Protein AF-A0ABD7V2P1-F1 (afdb_monomer)

Solvent-accessible surface area (backbone atoms only — not comparable to full-atom values): 7657 Å² total; per-residue (Å²): 142,84,89,70,67,70,63,59,55,56,55,32,57,78,67,74,44,79,69,96,69,77,81,77,75,74,69,84,51,67,69,63,51,51,42,28,52,50,10,49,50,36,21,49,55,11,50,42,28,71,79,44,41,78,78,48,40,77,73,40,30,81,60,34,74,75,62,32,70,60,50,42,44,52,50,14,52,51,34,27,54,34,9,50,26,28,40,32,84,90,37,23,70,60,17,51,53,49,47,53,53,51,52,52,51,51,50,53,49,37,49,69,65,68,54,79,77,76,81,89,72,80,84,81,79,82,84,82,84,86,129

Sequence (131 aa):
MHIRSRRRVADQIVRGRTPRRPVVIRARSADSASARLVGIGLAGSGLAHFTSPRLFEPITRPVFPRGTRAWVFANGTTETVLGLAIAGRRTRTIGAAGTIAYVAFLAGHALARATPRVPEDSERTNDD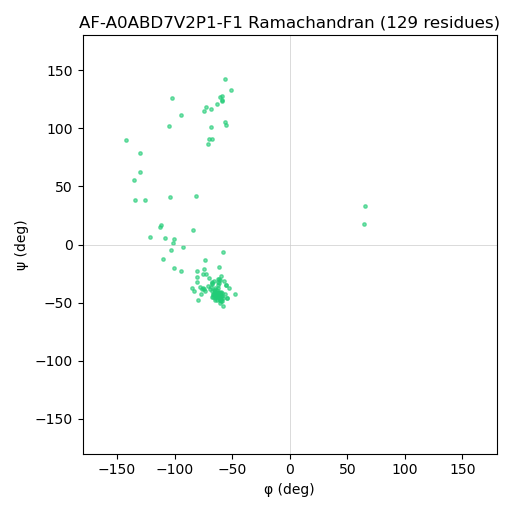TGE

Mean predicted aligned error: 14.21 Å

Structure (mmCIF, N/CA/C/O backbone):
data_AF-A0ABD7V2P1-F1
#
_entry.id   AF-A0ABD7V2P1-F1
#
loop_
_atom_site.group_PDB
_atom_site.id
_atom_site.type_symbol
_atom_site.label_atom_id
_atom_site.label_alt_id
_atom_site.label_comp_id
_atom_site.label_asym_id
_atom_site.label_entity_id
_atom_site.label_seq_id
_atom_site.pdbx_PDB_ins_code
_atom_site.Cartn_x
_atom_site.Cartn_y
_atom_site.Cartn_z
_atom_site.occupancy
_atom_site.B_iso_or_equiv
_atom_site.auth_seq_id
_atom_site.auth_comp_id
_atom_site.auth_asym_id
_atom_site.auth_atom_id
_atom_site.pdbx_PDB_model_num
ATOM 1 N N . MET A 1 1 ? 16.834 -16.948 -48.271 1.00 41.16 1 MET A N 1
ATOM 2 C CA . MET A 1 1 ? 18.304 -17.138 -48.187 1.00 41.16 1 MET A CA 1
ATOM 3 C C . MET A 1 1 ? 18.969 -15.847 -47.680 1.00 41.16 1 MET A C 1
ATOM 5 O O . MET A 1 1 ? 19.240 -14.960 -48.472 1.00 41.16 1 MET A O 1
ATOM 9 N N . HIS A 1 2 ? 19.154 -15.677 -46.359 1.00 53.69 2 HIS A N 1
ATOM 10 C CA . HIS A 1 2 ? 19.543 -14.393 -45.719 1.00 53.69 2 HIS A CA 1
ATOM 11 C C . HIS A 1 2 ? 20.811 -14.503 -44.830 1.00 53.69 2 HIS A C 1
ATOM 13 O O . HIS A 1 2 ? 20.923 -13.891 -43.772 1.00 53.69 2 HIS A O 1
ATOM 19 N N . ILE A 1 3 ? 21.806 -15.287 -45.265 1.00 53.34 3 ILE A N 1
ATOM 20 C CA . ILE A 1 3 ? 23.033 -15.619 -44.502 1.00 53.34 3 ILE A CA 1
ATOM 21 C C . ILE A 1 3 ? 24.249 -14.820 -45.025 1.00 53.34 3 ILE A C 1
ATOM 23 O O . ILE A 1 3 ? 25.342 -15.346 -45.196 1.00 53.34 3 ILE A O 1
ATOM 27 N N . ARG A 1 4 ? 24.078 -13.531 -45.349 1.00 55.53 4 ARG A N 1
ATOM 28 C CA . ARG A 1 4 ? 25.197 -12.656 -45.784 1.00 55.53 4 ARG A CA 1
ATOM 29 C C . ARG A 1 4 ? 25.583 -11.575 -44.768 1.00 55.53 4 ARG A C 1
ATOM 31 O O . ARG A 1 4 ? 26.652 -10.987 -44.885 1.00 55.53 4 ARG A O 1
ATOM 38 N N . SER A 1 5 ? 24.757 -11.342 -43.746 1.00 55.50 5 SER A N 1
ATOM 39 C CA . SER A 1 5 ? 24.962 -10.262 -42.766 1.00 55.50 5 SER A CA 1
ATOM 40 C C . SER A 1 5 ? 26.056 -10.573 -41.728 1.00 55.50 5 SER A C 1
ATOM 42 O O . SER A 1 5 ? 26.867 -9.705 -41.409 1.00 55.50 5 SER A O 1
ATOM 44 N N . ARG A 1 6 ? 26.155 -11.826 -41.258 1.00 55.03 6 ARG A N 1
ATOM 45 C CA . ARG A 1 6 ? 27.046 -12.193 -40.139 1.00 55.03 6 ARG A CA 1
ATOM 46 C C . ARG A 1 6 ? 28.542 -12.073 -40.454 1.00 55.03 6 ARG A C 1
ATOM 48 O O . ARG A 1 6 ? 29.312 -11.692 -39.580 1.00 55.03 6 ARG A O 1
ATOM 55 N N . ARG A 1 7 ? 28.954 -12.335 -41.700 1.00 57.00 7 ARG A N 1
ATOM 56 C CA . ARG A 1 7 ? 30.377 -12.306 -42.090 1.00 57.00 7 ARG A CA 1
ATOM 57 C C . ARG A 1 7 ? 30.984 -10.899 -42.041 1.00 57.00 7 ARG A C 1
ATOM 59 O O . ARG A 1 7 ? 32.139 -10.751 -41.672 1.00 57.00 7 ARG A O 1
ATOM 66 N N . ARG A 1 8 ? 30.197 -9.851 -42.323 1.00 58.00 8 ARG A N 1
ATOM 67 C CA . ARG A 1 8 ? 30.705 -8.465 -42.334 1.00 58.00 8 ARG A CA 1
ATOM 68 C C . ARG A 1 8 ? 31.042 -7.927 -40.943 1.00 58.00 8 ARG A C 1
ATOM 70 O O . ARG A 1 8 ? 31.898 -7.059 -40.841 1.00 58.00 8 ARG A O 1
ATOM 77 N N . VAL A 1 9 ? 30.366 -8.407 -39.898 1.00 58.69 9 VAL A N 1
ATOM 78 C CA . VAL A 1 9 ? 30.587 -7.937 -38.519 1.00 58.69 9 VAL A CA 1
ATOM 79 C C . VAL A 1 9 ? 31.866 -8.545 -37.942 1.00 58.69 9 VAL A C 1
ATOM 81 O O . VAL A 1 9 ? 32.671 -7.824 -37.363 1.00 58.69 9 VAL A O 1
ATOM 84 N N . ALA A 1 10 ? 32.092 -9.842 -38.175 1.00 59.94 10 ALA A N 1
ATOM 85 C CA . ALA A 1 10 ? 33.321 -10.524 -37.769 1.00 59.94 10 ALA A CA 1
ATOM 86 C C . ALA A 1 10 ? 34.562 -9.923 -38.457 1.00 59.94 10 ALA A C 1
ATOM 88 O O . ALA A 1 10 ? 35.539 -9.600 -37.785 1.00 59.94 10 ALA A O 1
ATOM 89 N N . ASP A 1 11 ? 34.477 -9.655 -39.765 1.00 60.19 11 ASP A N 1
ATOM 90 C CA . ASP A 1 11 ? 35.550 -8.999 -40.524 1.00 60.19 11 ASP A CA 1
ATOM 91 C C . ASP A 1 11 ? 35.884 -7.588 -40.013 1.00 60.19 11 ASP A C 1
ATOM 93 O O . ASP A 1 11 ? 37.022 -7.143 -40.136 1.00 60.19 11 ASP A O 1
ATOM 97 N N . GLN A 1 12 ? 34.916 -6.853 -39.454 1.00 58.38 12 GLN A N 1
ATOM 98 C CA . GLN A 1 12 ? 35.153 -5.506 -38.916 1.00 58.38 12 GLN A CA 1
ATOM 99 C C . GLN A 1 12 ? 35.881 -5.536 -37.571 1.00 58.38 12 GLN A C 1
ATOM 101 O O . GLN A 1 12 ? 36.760 -4.704 -37.348 1.00 58.38 12 GLN A O 1
ATOM 106 N N . ILE A 1 13 ? 35.565 -6.520 -36.724 1.00 60.38 13 ILE A N 1
ATOM 107 C CA . ILE A 1 13 ? 36.229 -6.732 -35.432 1.00 60.38 13 ILE A CA 1
ATOM 108 C C . ILE A 1 13 ? 37.685 -7.168 -35.651 1.00 60.38 13 ILE A C 1
ATOM 110 O O . ILE A 1 13 ? 38.586 -6.587 -35.054 1.00 60.38 13 ILE A O 1
ATOM 114 N N . VAL A 1 14 ? 37.931 -8.109 -36.573 1.00 64.69 14 VAL A N 1
ATOM 115 C CA . VAL A 1 14 ? 39.290 -8.560 -36.941 1.00 64.69 14 VAL A CA 1
ATOM 116 C C . VAL A 1 14 ? 40.129 -7.424 -37.542 1.00 64.69 14 VAL A C 1
ATOM 118 O O . VAL A 1 14 ? 41.332 -7.358 -37.320 1.00 64.69 14 VAL A O 1
ATOM 121 N N . ARG A 1 15 ? 39.505 -6.479 -38.259 1.00 71.38 15 ARG A N 1
ATOM 122 C CA . ARG A 1 15 ? 40.176 -5.299 -38.839 1.00 71.38 15 ARG A CA 1
ATOM 123 C C . ARG A 1 15 ? 40.333 -4.122 -37.862 1.00 71.38 15 ARG A C 1
ATOM 125 O O . ARG A 1 15 ? 40.602 -3.011 -38.317 1.00 71.38 15 ARG A O 1
ATOM 132 N N . GLY A 1 16 ? 40.110 -4.323 -36.560 1.00 57.84 16 GLY A N 1
ATOM 133 C CA . GLY A 1 16 ? 40.282 -3.283 -35.538 1.00 57.84 16 GLY A CA 1
ATOM 134 C C . GLY A 1 16 ? 39.325 -2.092 -35.670 1.00 57.84 16 GLY A C 1
ATOM 135 O O . GLY A 1 16 ? 39.583 -1.030 -35.110 1.00 57.84 16 GLY A O 1
ATOM 136 N N . ARG A 1 17 ? 38.220 -2.230 -36.418 1.00 64.06 17 ARG A N 1
ATOM 137 C CA . ARG A 1 17 ? 37.208 -1.177 -36.553 1.00 64.06 17 ARG A CA 1
ATOM 138 C C . ARG A 1 17 ? 36.092 -1.407 -35.547 1.00 64.06 17 ARG A C 1
ATOM 140 O O . ARG A 1 17 ? 35.295 -2.333 -35.691 1.00 64.06 17 ARG A O 1
ATOM 147 N N . THR A 1 18 ? 35.992 -0.521 -34.562 1.00 60.66 18 THR A N 1
ATOM 148 C CA . THR A 1 18 ? 34.869 -0.486 -33.623 1.00 60.66 18 THR A CA 1
ATOM 149 C C . THR A 1 18 ? 33.564 -0.282 -34.410 1.00 60.66 18 THR A C 1
ATOM 151 O O . THR A 1 18 ? 33.455 0.685 -35.174 1.00 60.66 18 THR A O 1
ATOM 154 N N . PRO A 1 19 ? 32.567 -1.178 -34.288 1.00 59.59 19 PRO A N 1
ATOM 155 C CA . PRO A 1 19 ? 31.315 -1.044 -35.022 1.00 59.59 19 PRO A CA 1
ATOM 156 C C . PRO A 1 19 ? 30.610 0.267 -34.645 1.00 59.59 19 PRO A C 1
ATOM 158 O O . PRO A 1 19 ? 30.357 0.532 -33.473 1.00 59.59 19 PRO A O 1
ATOM 161 N N . ARG A 1 20 ? 30.252 1.079 -35.654 1.00 64.50 20 ARG A N 1
ATOM 162 C CA . ARG A 1 20 ? 29.656 2.433 -35.519 1.00 64.50 20 ARG A CA 1
ATOM 163 C C . ARG A 1 20 ? 28.335 2.498 -34.732 1.00 64.50 20 ARG A C 1
ATOM 165 O O . ARG A 1 20 ? 27.824 3.590 -34.503 1.00 64.50 20 ARG A O 1
ATOM 172 N N . ARG A 1 21 ? 27.757 1.359 -34.344 1.00 61.25 21 ARG A N 1
ATOM 173 C CA . ARG A 1 21 ? 26.548 1.262 -33.517 1.00 61.25 21 ARG A CA 1
ATOM 174 C C . ARG A 1 21 ? 26.683 0.084 -32.549 1.00 61.25 21 ARG A C 1
ATOM 176 O O . ARG A 1 21 ? 26.301 -1.028 -32.917 1.00 61.25 21 ARG A O 1
ATOM 183 N N . PRO A 1 22 ? 27.227 0.283 -31.337 1.00 61.03 22 PRO A N 1
ATOM 184 C CA . PRO A 1 22 ? 27.149 -0.745 -30.314 1.00 61.03 22 PRO A CA 1
ATOM 185 C C . PRO A 1 22 ? 25.671 -0.967 -29.982 1.00 61.03 22 PRO A C 1
ATOM 187 O O . PRO A 1 22 ? 24.962 -0.041 -29.589 1.00 61.03 22 PRO A O 1
ATOM 190 N N . VAL A 1 23 ? 25.182 -2.193 -30.169 1.00 65.75 23 VAL A N 1
ATOM 191 C CA . VAL A 1 23 ? 23.880 -2.595 -29.633 1.00 65.75 23 VAL A CA 1
ATOM 192 C C . VAL A 1 23 ? 24.063 -2.680 -28.123 1.00 65.75 23 VAL A C 1
ATOM 194 O O . VAL A 1 23 ? 24.498 -3.700 -27.595 1.00 65.75 23 VAL A O 1
ATOM 197 N N . VAL A 1 24 ? 23.803 -1.574 -27.426 1.00 65.44 24 VAL A N 1
ATOM 198 C CA . VAL A 1 24 ? 23.808 -1.540 -25.965 1.00 65.44 24 VAL A CA 1
ATOM 199 C C . VAL A 1 24 ? 22.574 -2.306 -25.500 1.00 65.44 24 VAL A C 1
ATOM 201 O O . VAL A 1 24 ? 21.508 -1.729 -25.284 1.00 65.44 24 VAL A O 1
ATOM 204 N N . ILE A 1 25 ? 22.692 -3.627 -25.362 1.00 60.16 25 ILE A N 1
ATOM 205 C CA . ILE A 1 25 ? 21.732 -4.398 -24.576 1.00 60.16 25 ILE A CA 1
ATOM 206 C C . ILE A 1 25 ? 21.963 -3.953 -23.136 1.00 60.16 25 ILE A C 1
ATOM 208 O O . ILE A 1 25 ? 22.835 -4.479 -22.449 1.00 60.16 25 ILE A O 1
ATOM 212 N N . ARG A 1 26 ? 21.233 -2.920 -22.689 1.00 61.16 26 ARG A N 1
ATOM 213 C CA . ARG A 1 26 ? 21.205 -2.550 -21.272 1.00 61.16 26 ARG A CA 1
ATOM 214 C C . ARG A 1 26 ? 20.763 -3.794 -20.516 1.00 61.16 26 ARG A C 1
ATOM 216 O O . ARG A 1 26 ? 19.585 -4.157 -20.555 1.00 61.16 26 ARG A O 1
ATOM 223 N N . ALA A 1 27 ? 21.711 -4.446 -19.847 1.00 57.38 27 ALA A N 1
ATOM 224 C CA . ALA A 1 27 ? 21.403 -5.484 -18.888 1.00 57.38 27 ALA A CA 1
ATOM 225 C C . ALA A 1 27 ? 20.354 -4.917 -17.927 1.00 57.38 27 ALA A C 1
ATOM 227 O O . ALA A 1 27 ? 20.433 -3.766 -17.488 1.00 57.38 27 ALA A O 1
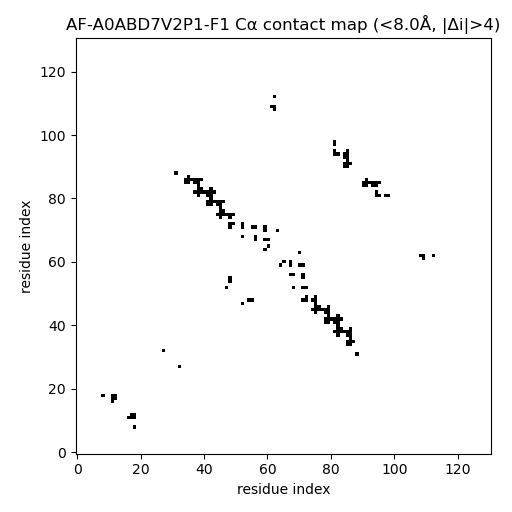ATOM 228 N N . ARG A 1 28 ? 19.311 -5.703 -17.668 1.00 57.62 28 ARG A N 1
ATOM 229 C CA . ARG A 1 28 ? 18.284 -5.382 -16.682 1.00 57.62 28 ARG A CA 1
ATOM 230 C C . ARG A 1 28 ? 19.005 -5.144 -15.348 1.00 57.62 28 ARG A C 1
ATOM 232 O O . ARG A 1 28 ? 19.447 -6.106 -14.740 1.00 57.62 28 ARG A O 1
ATOM 239 N N . SER A 1 29 ? 19.174 -3.879 -14.943 1.00 60.62 29 SER A N 1
ATOM 240 C CA . SER A 1 29 ? 19.932 -3.537 -13.731 1.00 60.62 29 SER A CA 1
ATOM 241 C C . SER A 1 29 ? 19.346 -4.264 -12.524 1.00 60.62 29 SER A C 1
ATOM 243 O O . SER A 1 29 ? 18.120 -4.408 -12.440 1.00 60.62 29 SER A O 1
ATOM 245 N N . ALA A 1 30 ? 20.193 -4.719 -11.601 1.00 61.00 30 ALA A N 1
ATOM 246 C CA . ALA A 1 30 ? 19.758 -5.411 -10.387 1.00 61.00 30 ALA A CA 1
ATOM 247 C C . ALA A 1 30 ? 18.703 -4.594 -9.614 1.00 61.00 30 ALA A C 1
ATOM 249 O O . ALA A 1 30 ? 17.680 -5.147 -9.218 1.00 61.00 30 ALA A O 1
ATOM 250 N N . ASP A 1 31 ? 18.846 -3.264 -9.573 1.00 68.06 31 ASP A N 1
ATOM 251 C CA . ASP A 1 31 ? 17.854 -2.326 -9.017 1.00 68.06 31 ASP A CA 1
ATOM 252 C C . ASP A 1 31 ? 16.463 -2.452 -9.642 1.00 68.06 31 ASP A C 1
ATOM 254 O O . ASP A 1 31 ? 15.423 -2.262 -9.005 1.00 68.06 31 ASP A O 1
ATOM 258 N N . SER A 1 32 ? 16.401 -2.756 -10.936 1.00 76.50 32 SER A N 1
ATOM 259 C CA . SER A 1 32 ? 15.130 -2.947 -11.626 1.00 76.50 32 SER A CA 1
ATOM 260 C C . SER A 1 32 ? 14.474 -4.287 -11.290 1.00 76.50 32 SER A C 1
ATOM 262 O O . SER A 1 32 ? 13.249 -4.373 -11.350 1.00 76.50 32 SER A O 1
ATOM 264 N N . ALA A 1 33 ? 15.250 -5.297 -10.890 1.00 85.44 33 ALA A N 1
ATOM 265 C CA . ALA A 1 33 ? 14.730 -6.563 -10.380 1.00 85.44 33 ALA A CA 1
ATOM 266 C C . ALA A 1 33 ? 14.302 -6.442 -8.910 1.00 85.44 33 ALA A C 1
ATOM 268 O O . ALA A 1 33 ? 13.168 -6.794 -8.594 1.00 85.44 33 ALA A O 1
ATOM 269 N N . SER A 1 34 ? 15.142 -5.863 -8.046 1.00 86.06 34 SER A N 1
ATOM 270 C CA . SER A 1 34 ? 14.860 -5.700 -6.613 1.00 86.06 34 SER A CA 1
ATOM 271 C C . SER A 1 34 ? 13.581 -4.907 -6.376 1.00 86.06 34 SER A C 1
ATOM 273 O O . SER A 1 34 ? 12.647 -5.415 -5.768 1.00 86.06 34 SER A O 1
ATOM 275 N N . ALA A 1 35 ? 13.444 -3.717 -6.960 1.00 85.81 35 ALA A N 1
ATOM 276 C CA . ALA A 1 35 ? 12.216 -2.960 -6.754 1.00 85.81 35 ALA A CA 1
ATOM 277 C C . ALA A 1 35 ? 11.010 -3.540 -7.521 1.00 85.81 35 ALA A C 1
ATOM 279 O O . ALA A 1 35 ? 9.877 -3.203 -7.209 1.00 85.81 35 ALA A O 1
ATOM 280 N N . ARG A 1 36 ? 11.199 -4.464 -8.476 1.00 88.38 36 ARG A N 1
ATOM 281 C CA . ARG A 1 36 ? 10.068 -5.239 -9.014 1.00 88.38 36 ARG A CA 1
ATOM 282 C C . ARG A 1 36 ? 9.597 -6.285 -8.007 1.00 88.38 36 ARG A C 1
ATOM 284 O O . ARG A 1 36 ? 8.394 -6.441 -7.857 1.00 88.38 36 ARG A O 1
ATOM 291 N N . LEU A 1 37 ? 10.515 -6.950 -7.307 1.00 93.12 37 LEU A N 1
ATOM 292 C CA . LEU A 1 37 ? 10.181 -7.855 -6.205 1.00 93.12 37 LEU A CA 1
ATOM 293 C C . LEU A 1 37 ? 9.495 -7.104 -5.063 1.00 93.12 37 LEU A C 1
ATOM 295 O O . LEU A 1 37 ? 8.450 -7.550 -4.611 1.00 93.12 37 LEU A O 1
ATOM 299 N N . VAL A 1 38 ? 10.013 -5.935 -4.670 1.00 92.44 38 VAL A N 1
ATOM 300 C CA . VAL A 1 38 ? 9.370 -5.074 -3.661 1.00 92.44 38 VAL A CA 1
ATOM 301 C C . VAL A 1 38 ? 7.967 -4.667 -4.108 1.00 92.44 38 VAL A C 1
ATOM 303 O O . VAL A 1 38 ? 7.020 -4.827 -3.348 1.00 92.44 38 VAL A O 1
ATOM 306 N N . GLY A 1 39 ? 7.808 -4.198 -5.350 1.00 90.81 39 GLY A N 1
ATOM 307 C CA . GLY A 1 39 ? 6.499 -3.816 -5.880 1.00 90.81 39 GLY A CA 1
ATOM 308 C C . GLY A 1 39 ? 5.506 -4.981 -5.927 1.00 90.81 39 GLY A C 1
ATOM 309 O O . GLY A 1 39 ? 4.352 -4.818 -5.550 1.00 90.81 39 GLY A O 1
ATOM 310 N N . ILE A 1 40 ? 5.953 -6.176 -6.327 1.00 93.69 40 ILE A N 1
ATOM 311 C CA . ILE A 1 40 ? 5.117 -7.387 -6.317 1.00 93.69 40 ILE A CA 1
ATOM 312 C C . ILE A 1 40 ? 4.763 -7.800 -4.886 1.00 93.69 40 ILE A C 1
ATOM 314 O O . ILE A 1 40 ? 3.614 -8.141 -4.636 1.00 93.69 40 ILE A O 1
ATOM 318 N N . GLY A 1 41 ? 5.716 -7.753 -3.954 1.00 94.94 41 GLY A N 1
ATOM 319 C CA . GLY A 1 41 ? 5.476 -8.068 -2.546 1.00 94.94 41 GLY A CA 1
ATOM 320 C C . GLY A 1 41 ? 4.446 -7.130 -1.922 1.00 94.94 41 GLY A C 1
ATOM 321 O O . GLY A 1 41 ? 3.491 -7.599 -1.312 1.00 94.94 41 GLY A O 1
ATOM 322 N N . LEU A 1 42 ? 4.586 -5.823 -2.159 1.00 93.06 42 LEU A N 1
ATOM 323 C CA . LEU A 1 42 ? 3.633 -4.809 -1.705 1.00 93.06 42 LEU A CA 1
ATOM 324 C C . LEU A 1 42 ? 2.256 -4.975 -2.367 1.00 93.06 42 LEU A C 1
ATOM 326 O O . LEU A 1 42 ? 1.226 -4.850 -1.716 1.00 93.06 42 LEU A O 1
ATOM 330 N N . ALA A 1 43 ? 2.213 -5.316 -3.656 1.00 92.62 43 ALA A N 1
ATOM 331 C CA . ALA A 1 43 ? 0.940 -5.603 -4.306 1.00 92.62 43 ALA A CA 1
ATOM 332 C C . ALA A 1 43 ? 0.280 -6.865 -3.726 1.00 92.62 43 ALA A C 1
ATOM 334 O O . ALA A 1 43 ? -0.929 -6.896 -3.513 1.00 92.62 43 ALA A O 1
ATOM 335 N N . GLY A 1 44 ? 1.079 -7.890 -3.426 1.00 94.12 44 GLY A N 1
ATOM 336 C CA . GLY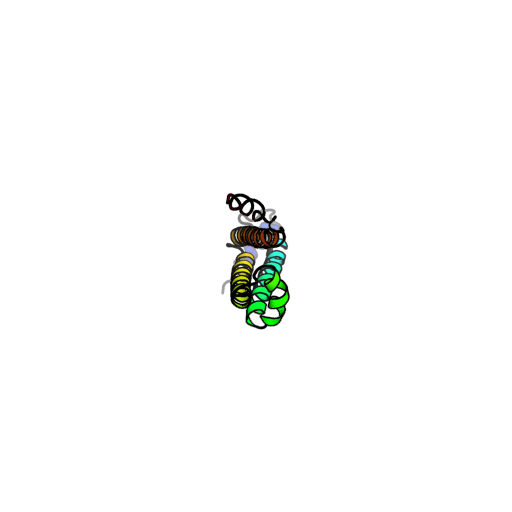 A 1 44 ? 0.630 -9.115 -2.773 1.00 94.12 44 GLY A CA 1
ATOM 337 C C . GLY A 1 44 ? 0.083 -8.874 -1.366 1.00 94.12 44 GLY A C 1
ATOM 338 O O . GLY A 1 44 ? -0.963 -9.429 -1.033 1.00 94.12 44 GLY A O 1
ATOM 339 N N . SER A 1 45 ? 0.727 -8.019 -0.560 1.00 92.25 45 SER A N 1
ATOM 340 C CA . SER A 1 45 ? 0.190 -7.626 0.752 1.00 92.25 45 SER A CA 1
ATOM 341 C C . SER A 1 45 ? -1.145 -6.901 0.610 1.00 92.25 45 SER A C 1
ATOM 343 O O . SER A 1 45 ? -2.095 -7.223 1.324 1.00 92.25 45 SER A O 1
ATOM 345 N N . GLY A 1 46 ? -1.262 -6.005 -0.374 1.00 91.19 46 GLY A N 1
ATOM 346 C CA . GLY A 1 46 ? -2.513 -5.320 -0.682 1.00 91.19 46 GLY A CA 1
ATOM 347 C C . GLY A 1 46 ? -3.643 -6.292 -1.033 1.00 91.19 46 GLY A C 1
ATOM 348 O O . GLY A 1 46 ? -4.739 -6.187 -0.485 1.00 91.19 46 GLY A O 1
ATOM 349 N N . LEU A 1 47 ? -3.364 -7.306 -1.860 1.00 93.50 47 LEU A N 1
ATOM 350 C CA . LEU A 1 47 ? -4.326 -8.372 -2.171 1.00 93.50 47 LEU A CA 1
ATOM 351 C C . LEU A 1 47 ? -4.717 -9.190 -0.929 1.00 93.50 47 LEU A C 1
ATOM 353 O O . LEU A 1 47 ? -5.887 -9.551 -0.778 1.00 93.50 47 LEU A O 1
ATOM 357 N N . ALA A 1 48 ? -3.774 -9.449 -0.021 1.00 93.62 48 ALA A N 1
ATOM 358 C CA . ALA A 1 48 ? -4.027 -10.215 1.198 1.00 93.62 48 ALA A CA 1
ATOM 359 C C . ALA A 1 48 ? -5.063 -9.548 2.122 1.00 93.62 48 ALA A C 1
ATOM 361 O O . ALA A 1 48 ? -5.819 -10.248 2.801 1.00 93.62 48 ALA A O 1
ATOM 362 N N . HIS A 1 49 ? -5.169 -8.215 2.103 1.00 90.25 49 HIS A N 1
ATOM 363 C CA . HIS A 1 49 ? -6.211 -7.487 2.835 1.00 90.25 49 HIS A CA 1
ATOM 364 C C . HIS A 1 49 ? -7.625 -7.845 2.350 1.00 90.25 49 HIS A C 1
ATOM 366 O O . HIS A 1 49 ? -8.568 -7.822 3.140 1.00 90.25 49 HIS A O 1
ATOM 372 N N . PHE A 1 50 ? -7.791 -8.207 1.073 1.00 89.81 50 PHE A N 1
ATOM 373 C CA . PHE A 1 50 ? -9.083 -8.619 0.517 1.00 89.81 50 PHE A CA 1
ATOM 374 C C . PHE A 1 50 ? -9.397 -10.085 0.790 1.00 89.81 50 PHE A C 1
ATOM 376 O O . PHE A 1 50 ? -10.539 -10.416 1.108 1.00 89.81 50 PHE A O 1
ATOM 383 N N . THR A 1 51 ? -8.396 -10.964 0.687 1.00 92.50 51 THR A N 1
ATOM 384 C CA . THR A 1 51 ? -8.589 -12.405 0.905 1.00 92.50 51 THR A CA 1
ATOM 385 C C . THR A 1 51 ? -8.761 -12.737 2.383 1.00 92.50 51 THR A C 1
ATOM 387 O O . THR A 1 51 ? -9.586 -13.577 2.736 1.00 92.50 51 THR A O 1
ATOM 390 N N . SER A 1 52 ? -8.006 -12.058 3.251 1.00 91.50 52 SER A N 1
ATOM 391 C CA . SER A 1 52 ? -7.907 -12.377 4.678 1.00 91.50 52 SER A CA 1
ATOM 392 C C . SER A 1 52 ? -7.992 -11.128 5.569 1.00 91.50 52 SER A C 1
ATOM 394 O O . SER A 1 52 ? -7.125 -10.934 6.423 1.00 91.50 52 SER A O 1
ATOM 396 N N . PRO A 1 53 ? -9.049 -10.295 5.458 1.00 87.62 53 PRO A N 1
ATOM 397 C CA . PRO A 1 53 ? -9.159 -9.024 6.189 1.00 87.62 53 PRO A CA 1
ATOM 398 C C . PRO A 1 53 ? -9.057 -9.188 7.712 1.00 87.62 53 PRO A C 1
ATOM 400 O O . PRO A 1 53 ? -8.499 -8.333 8.396 1.00 87.62 53 PRO A O 1
ATOM 403 N N . ARG A 1 54 ? -9.520 -10.329 8.241 1.00 87.19 54 ARG A N 1
ATOM 404 C CA . ARG A 1 54 ? -9.499 -10.653 9.677 1.00 87.19 54 ARG A CA 1
ATOM 405 C C . ARG A 1 54 ? -8.094 -10.663 10.285 1.00 87.19 54 ARG A C 1
ATOM 407 O O . ARG A 1 54 ? -7.964 -10.409 11.475 1.00 87.19 54 ARG A O 1
ATOM 414 N N . LEU A 1 55 ? -7.054 -10.938 9.493 1.00 89.25 55 LEU A N 1
ATOM 415 C CA . LEU A 1 55 ? -5.664 -10.916 9.967 1.00 89.25 55 LEU A CA 1
ATOM 416 C C . LEU A 1 55 ? -5.152 -9.485 10.196 1.00 89.25 55 LEU A C 1
ATOM 418 O O . LEU A 1 55 ? -4.270 -9.269 11.021 1.00 89.25 55 LEU A O 1
ATOM 422 N N . PHE A 1 56 ? -5.727 -8.508 9.494 1.00 88.25 56 PHE A N 1
ATOM 423 C CA . PHE A 1 56 ? -5.284 -7.113 9.498 1.00 88.25 56 PHE A CA 1
ATOM 424 C C . PHE A 1 56 ? -6.138 -6.220 10.405 1.00 88.25 56 PHE A C 1
ATOM 426 O O . PHE A 1 56 ? -5.691 -5.154 10.833 1.00 88.25 56 PHE A O 1
ATOM 433 N N . GLU A 1 57 ? -7.358 -6.648 10.736 1.00 88.06 57 GLU A N 1
ATOM 434 C CA . GLU A 1 57 ? -8.257 -5.935 11.648 1.00 88.06 57 GLU A CA 1
ATOM 435 C C . GLU A 1 57 ? -7.619 -5.621 13.017 1.00 88.06 57 GLU A C 1
ATOM 437 O O . GLU A 1 57 ? -7.713 -4.463 13.427 1.00 88.06 57 GLU A O 1
ATOM 442 N N . PRO A 1 58 ? -6.921 -6.548 13.712 1.00 87.88 58 PRO A N 1
ATOM 443 C CA . PRO A 1 58 ? -6.304 -6.258 15.011 1.00 87.88 58 PRO A CA 1
ATOM 444 C C . PRO A 1 58 ? -5.235 -5.162 14.951 1.00 87.88 58 PRO A C 1
ATOM 446 O O . PRO A 1 58 ? -5.106 -4.381 15.888 1.00 87.88 58 PRO A O 1
ATOM 449 N N . ILE A 1 59 ? -4.502 -5.081 13.837 1.00 85.19 59 ILE A N 1
ATOM 450 C CA . ILE A 1 59 ? -3.448 -4.081 13.611 1.00 85.19 59 ILE A CA 1
ATOM 451 C C . ILE A 1 59 ? -4.067 -2.730 13.230 1.00 85.19 59 ILE A C 1
ATOM 453 O O . ILE A 1 59 ? -3.597 -1.675 13.646 1.00 85.19 59 ILE A O 1
ATOM 457 N N . THR A 1 60 ? -5.154 -2.755 12.458 1.00 86.50 60 THR A N 1
ATOM 458 C CA . THR A 1 60 ? -5.804 -1.548 11.928 1.00 86.50 60 THR A CA 1
ATOM 459 C C . THR A 1 60 ? -6.714 -0.878 12.962 1.00 86.50 60 THR A C 1
ATOM 461 O O . THR A 1 60 ? -6.843 0.346 12.977 1.00 86.50 60 THR A O 1
ATOM 464 N N . ARG A 1 61 ? -7.348 -1.654 13.849 1.00 87.25 61 ARG A N 1
ATOM 465 C CA . ARG A 1 61 ? -8.363 -1.182 14.809 1.00 87.25 61 ARG A CA 1
ATOM 466 C C . ARG A 1 61 ? -7.883 -0.082 15.770 1.00 87.25 61 ARG A C 1
ATOM 468 O O . ARG A 1 61 ? -8.656 0.854 15.967 1.00 87.25 61 ARG A O 1
ATOM 475 N N . PRO A 1 62 ? -6.663 -0.127 16.342 1.00 84.00 62 PRO A N 1
ATOM 476 C CA . PRO A 1 62 ? -6.171 0.939 17.219 1.00 84.00 62 PRO A CA 1
ATOM 477 C C . PRO A 1 62 ? -6.046 2.290 16.501 1.00 84.00 62 PRO A C 1
ATOM 479 O O . PRO A 1 62 ? -6.318 3.335 17.087 1.00 84.00 62 PRO A O 1
ATOM 482 N N . VAL A 1 63 ? -5.688 2.269 15.214 1.00 82.31 63 VAL A N 1
ATOM 483 C CA . VAL A 1 63 ? -5.504 3.479 14.396 1.00 82.31 63 VAL A CA 1
ATOM 484 C C . VAL A 1 63 ? -6.837 3.966 13.814 1.00 82.31 63 VAL A C 1
ATOM 486 O O . VAL A 1 63 ? -7.108 5.170 13.771 1.00 82.31 63 VAL A O 1
ATOM 489 N N . PHE A 1 64 ? -7.705 3.031 13.417 1.00 84.88 64 PHE A N 1
ATOM 490 C CA . PHE A 1 64 ? -9.000 3.287 12.788 1.00 84.88 64 PHE A CA 1
ATOM 491 C C . PHE A 1 64 ? -10.126 2.503 13.491 1.00 84.88 64 PHE A C 1
ATOM 493 O O . PHE A 1 64 ? -10.584 1.470 12.991 1.00 84.88 64 PHE A O 1
ATOM 500 N N . PRO A 1 65 ? -10.617 2.989 14.647 1.00 80.94 65 PRO A N 1
ATOM 501 C CA . PRO A 1 65 ? -11.595 2.260 15.461 1.00 80.94 65 PRO A CA 1
ATOM 502 C C . PRO A 1 65 ? -13.018 2.272 14.883 1.00 80.94 65 PRO A C 1
ATOM 504 O O . PRO A 1 65 ? -13.825 1.407 15.214 1.00 80.94 65 PRO A O 1
ATOM 507 N N . ARG A 1 66 ? -13.347 3.237 14.012 1.00 85.56 66 ARG A N 1
ATOM 508 C CA . ARG A 1 66 ? -14.636 3.299 13.305 1.00 85.56 66 ARG A CA 1
ATOM 509 C C . ARG A 1 66 ? -14.450 2.822 11.872 1.00 85.56 66 ARG A C 1
ATOM 511 O O . ARG A 1 66 ? -13.597 3.345 11.162 1.00 85.56 66 ARG A O 1
ATOM 518 N N . GLY A 1 67 ? -15.253 1.846 11.450 1.00 85.25 67 GLY A N 1
ATOM 519 C CA . GLY A 1 67 ? -15.182 1.312 10.089 1.00 85.25 67 GLY A CA 1
ATOM 520 C C . GLY A 1 67 ? -13.867 0.590 9.782 1.00 85.25 67 GLY A C 1
ATOM 521 O O . GLY A 1 67 ? -13.408 0.639 8.646 1.00 85.25 67 GLY A O 1
ATOM 522 N N . THR A 1 68 ? -13.255 -0.081 10.768 1.00 88.06 68 THR A N 1
ATOM 523 C CA . THR A 1 68 ? -11.952 -0.763 10.632 1.00 88.06 68 THR A CA 1
ATOM 524 C C . THR A 1 68 ? -11.869 -1.634 9.381 1.00 88.06 68 THR A C 1
ATOM 526 O O . THR A 1 68 ? -10.883 -1.579 8.659 1.00 88.06 68 THR A O 1
ATOM 529 N N . ARG A 1 69 ? -12.928 -2.388 9.067 1.00 88.25 69 ARG A N 1
ATOM 530 C CA . ARG A 1 69 ? -12.957 -3.264 7.890 1.00 88.25 69 ARG A CA 1
ATOM 531 C C . ARG A 1 69 ? -12.946 -2.504 6.559 1.00 88.25 69 ARG A C 1
ATOM 533 O O . ARG A 1 69 ? -12.321 -2.959 5.609 1.00 88.25 69 ARG A O 1
ATOM 540 N N . ALA A 1 70 ? -13.581 -1.332 6.497 1.00 90.75 70 ALA A N 1
ATOM 541 C CA . ALA A 1 70 ? -13.493 -0.461 5.326 1.00 90.75 70 ALA A CA 1
ATOM 542 C C . ALA A 1 70 ? -12.071 0.101 5.168 1.00 90.75 70 ALA A C 1
ATOM 544 O O . ALA A 1 70 ? -11.539 0.117 4.062 1.00 90.75 70 ALA A O 1
ATOM 545 N N . TRP A 1 71 ? -11.426 0.471 6.279 1.00 90.56 71 TRP A N 1
ATOM 546 C CA . TRP A 1 71 ? -10.029 0.911 6.283 1.00 90.56 71 TRP A CA 1
ATOM 547 C C . TRP A 1 71 ? -9.049 -0.192 5.875 1.00 90.56 71 TRP A C 1
ATOM 549 O O . TRP A 1 71 ? -8.125 0.084 5.119 1.00 90.56 71 TRP A O 1
ATOM 559 N N . VAL A 1 72 ? -9.282 -1.447 6.274 1.00 91.62 72 VAL A N 1
ATOM 560 C CA . VAL A 1 72 ? -8.499 -2.609 5.810 1.00 91.62 72 VAL A CA 1
ATOM 561 C C . VAL A 1 72 ? -8.551 -2.729 4.282 1.00 91.62 72 VAL A C 1
ATOM 563 O O . VAL A 1 72 ? -7.508 -2.862 3.646 1.00 91.62 72 VAL A O 1
ATOM 566 N N . PHE A 1 73 ? -9.730 -2.612 3.662 1.00 90.69 73 PHE A N 1
ATOM 567 C CA . PHE A 1 73 ? -9.845 -2.661 2.198 1.00 90.69 73 PHE A CA 1
ATOM 568 C C . PHE A 1 73 ? -9.286 -1.413 1.501 1.00 90.69 73 PHE A C 1
ATOM 570 O O . PHE A 1 73 ? -8.687 -1.528 0.430 1.00 90.69 73 PHE A O 1
ATOM 577 N N . ALA A 1 74 ? -9.441 -0.226 2.091 1.00 91.50 74 ALA A N 1
ATOM 578 C CA . ALA A 1 74 ? -8.862 1.007 1.557 1.00 91.50 74 ALA A CA 1
ATOM 579 C C . ALA A 1 74 ? -7.323 0.948 1.551 1.00 91.50 74 ALA A C 1
ATOM 581 O O . ALA A 1 74 ? -6.688 1.279 0.543 1.00 91.50 74 ALA A O 1
ATOM 582 N N . ASN A 1 75 ? -6.730 0.449 2.638 1.00 90.81 75 ASN A N 1
ATOM 583 C CA . ASN A 1 75 ? -5.293 0.212 2.746 1.00 90.81 75 ASN A CA 1
ATOM 584 C C . ASN A 1 75 ? -4.840 -0.838 1.727 1.00 90.81 75 ASN A C 1
ATOM 586 O O . ASN A 1 75 ? -3.937 -0.570 0.937 1.00 90.81 75 ASN A O 1
ATOM 590 N N . GLY A 1 76 ? -5.555 -1.965 1.637 1.00 92.00 76 GLY A N 1
ATOM 591 C CA . GLY A 1 76 ? -5.289 -3.007 0.644 1.00 92.00 76 GLY A CA 1
ATOM 592 C C . GLY A 1 76 ? -5.320 -2.504 -0.802 1.00 92.00 76 GLY A C 1
ATOM 593 O O . GLY A 1 76 ? -4.438 -2.826 -1.602 1.00 92.00 76 GLY A O 1
ATOM 594 N N . THR A 1 77 ? -6.295 -1.655 -1.142 1.00 94.12 77 THR A N 1
ATOM 595 C CA . THR A 1 77 ? -6.394 -1.011 -2.465 1.00 94.12 77 THR A CA 1
ATOM 596 C C . THR A 1 77 ? -5.160 -0.157 -2.745 1.00 94.12 77 THR A C 1
ATOM 598 O O . THR A 1 77 ? -4.545 -0.265 -3.807 1.00 94.12 77 THR A O 1
ATOM 601 N N . THR A 1 78 ? -4.781 0.672 -1.775 1.00 91.75 78 THR A N 1
ATOM 602 C CA . THR A 1 78 ? -3.667 1.617 -1.898 1.00 91.75 78 THR A CA 1
ATOM 603 C C . THR A 1 78 ? -2.336 0.887 -2.057 1.00 91.75 78 THR A C 1
ATOM 605 O O . THR A 1 78 ? -1.590 1.171 -2.995 1.00 91.75 78 THR A O 1
ATOM 608 N N . GLU A 1 79 ? -2.065 -0.116 -1.218 1.00 91.12 79 GLU A N 1
ATOM 609 C CA . GLU A 1 79 ? -0.870 -0.964 -1.312 1.00 91.12 79 GLU A CA 1
ATOM 610 C C . GLU A 1 79 ? -0.788 -1.694 -2.655 1.00 91.12 79 GLU A C 1
ATOM 612 O O . GLU A 1 79 ? 0.273 -1.730 -3.280 1.00 91.12 79 GLU A O 1
ATOM 617 N N . THR A 1 80 ? -1.918 -2.205 -3.152 1.00 93.94 80 THR A N 1
ATOM 618 C CA . THR A 1 80 ? -1.984 -2.882 -4.454 1.00 93.94 80 THR A CA 1
ATOM 619 C C . THR A 1 80 ? -1.571 -1.953 -5.593 1.00 93.94 80 THR A C 1
ATOM 621 O O . THR A 1 80 ? -0.712 -2.300 -6.411 1.00 93.94 80 THR A O 1
ATOM 624 N N . VAL A 1 81 ? -2.154 -0.752 -5.639 1.00 93.88 81 VAL A N 1
ATOM 625 C CA . VAL A 1 81 ? -1.872 0.249 -6.678 1.00 93.88 81 VAL A CA 1
ATOM 626 C C . VAL A 1 81 ? -0.422 0.726 -6.600 1.00 93.88 81 VAL A C 1
ATOM 628 O O . VAL A 1 81 ? 0.262 0.773 -7.625 1.00 93.88 81 VAL A O 1
ATOM 631 N N . LEU A 1 82 ? 0.075 1.034 -5.400 1.00 90.94 82 LEU A N 1
ATOM 632 C CA . LEU A 1 82 ? 1.454 1.481 -5.192 1.00 90.94 82 LEU A CA 1
ATOM 633 C C . LEU A 1 82 ? 2.468 0.383 -5.527 1.00 90.94 82 LEU A C 1
ATOM 635 O O . LEU A 1 82 ? 3.461 0.648 -6.208 1.00 90.94 82 LEU A O 1
ATOM 639 N N . GLY A 1 83 ? 2.202 -0.860 -5.126 1.00 89.88 83 GLY A N 1
ATOM 640 C CA . GLY A 1 83 ? 3.035 -2.014 -5.451 1.00 89.88 83 GLY A CA 1
ATOM 641 C C . GLY A 1 83 ? 3.146 -2.232 -6.959 1.00 89.88 83 GLY A C 1
ATOM 642 O O . GLY A 1 83 ? 4.253 -2.344 -7.501 1.00 89.88 83 GLY A O 1
ATOM 643 N N . LEU A 1 84 ? 2.018 -2.179 -7.671 1.00 92.19 84 LEU A N 1
ATOM 644 C CA . LEU A 1 84 ? 2.003 -2.281 -9.130 1.00 92.19 84 LEU A CA 1
ATOM 645 C C . LEU A 1 84 ? 2.725 -1.096 -9.794 1.00 92.19 84 LEU A C 1
ATOM 647 O O . LEU A 1 84 ? 3.497 -1.292 -10.740 1.00 92.19 84 LEU A O 1
ATOM 651 N N . ALA A 1 85 ? 2.553 0.119 -9.266 1.00 89.75 85 ALA A N 1
ATOM 652 C CA . ALA A 1 85 ? 3.243 1.313 -9.746 1.00 89.75 85 ALA A CA 1
ATOM 653 C C . ALA A 1 85 ? 4.769 1.220 -9.565 1.00 89.75 85 ALA A C 1
ATOM 655 O O . ALA A 1 85 ? 5.508 1.605 -10.474 1.00 89.75 85 ALA A O 1
ATOM 656 N N . ILE A 1 86 ? 5.254 0.665 -8.451 1.00 89.75 86 ILE A N 1
ATOM 657 C CA . ILE A 1 86 ? 6.684 0.433 -8.181 1.00 89.75 86 ILE A CA 1
ATOM 658 C C . ILE A 1 86 ? 7.258 -0.672 -9.084 1.00 89.75 86 ILE A C 1
ATOM 660 O O . ILE A 1 86 ? 8.394 -0.566 -9.574 1.00 89.75 86 ILE A O 1
ATOM 664 N N . ALA A 1 87 ? 6.473 -1.723 -9.339 1.00 89.44 87 ALA A N 1
ATOM 665 C CA . ALA A 1 87 ? 6.850 -2.810 -10.240 1.00 89.44 87 ALA A CA 1
ATOM 666 C C . ALA A 1 87 ? 6.974 -2.338 -11.702 1.00 89.44 87 ALA A C 1
ATOM 668 O O . ALA A 1 87 ? 7.814 -2.845 -12.458 1.00 89.44 87 ALA A O 1
ATOM 669 N N . GLY A 1 88 ? 6.176 -1.342 -12.097 1.00 87.12 88 GLY A N 1
ATOM 670 C CA . GLY A 1 88 ? 6.240 -0.681 -13.396 1.00 87.12 88 GLY A CA 1
ATOM 671 C C . GLY A 1 88 ? 7.455 0.242 -13.532 1.00 87.12 88 GLY A C 1
ATOM 672 O O . GLY A 1 88 ? 7.571 1.258 -12.857 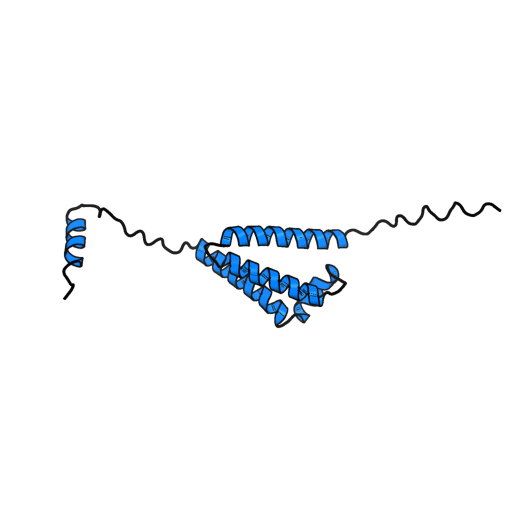1.00 87.12 88 GLY A O 1
ATOM 673 N N . ARG A 1 89 ? 8.355 -0.043 -14.485 1.00 82.19 89 ARG A N 1
ATOM 674 C CA . ARG A 1 89 ? 9.575 0.768 -14.712 1.00 82.19 89 ARG A CA 1
ATOM 675 C C . ARG A 1 89 ? 9.302 2.255 -14.960 1.00 82.19 89 ARG A C 1
ATOM 677 O O . ARG A 1 89 ? 10.117 3.080 -14.571 1.00 82.19 89 ARG A O 1
ATOM 684 N N . ARG A 1 90 ? 8.195 2.581 -15.638 1.00 85.31 90 ARG A N 1
ATOM 685 C CA . ARG A 1 90 ? 7.828 3.956 -16.019 1.00 85.31 90 ARG A CA 1
ATOM 686 C C . ARG A 1 90 ? 7.191 4.738 -14.868 1.00 85.31 90 ARG A C 1
ATOM 688 O O . ARG A 1 90 ? 7.311 5.952 -14.823 1.00 85.31 90 ARG A O 1
ATOM 695 N N . THR A 1 91 ? 6.532 4.037 -13.952 1.00 87.38 91 THR A N 1
ATOM 696 C CA . THR A 1 91 ? 5.768 4.607 -12.835 1.00 87.38 91 THR A CA 1
ATOM 697 C C . THR A 1 91 ? 6.504 4.510 -11.505 1.00 87.38 91 THR A C 1
ATOM 699 O O . THR A 1 91 ? 6.028 5.056 -10.517 1.00 87.38 91 THR A O 1
ATOM 702 N N . ARG A 1 92 ? 7.675 3.861 -11.466 1.00 85.62 92 ARG A N 1
ATOM 703 C CA . ARG A 1 92 ? 8.389 3.545 -10.226 1.00 85.62 92 ARG A CA 1
ATOM 704 C C . ARG A 1 92 ? 8.651 4.755 -9.336 1.00 85.62 92 ARG A C 1
ATOM 706 O O . ARG A 1 92 ? 8.433 4.660 -8.137 1.00 85.62 92 ARG A O 1
ATOM 713 N N . THR A 1 93 ? 9.118 5.866 -9.899 1.00 83.38 93 THR A N 1
ATOM 714 C CA . THR A 1 93 ? 9.433 7.066 -9.107 1.00 83.38 93 THR A CA 1
ATOM 715 C C . THR A 1 93 ? 8.179 7.651 -8.465 1.00 83.38 93 THR A C 1
ATOM 717 O O . THR A 1 93 ? 8.194 7.995 -7.289 1.00 83.38 93 THR A O 1
ATOM 720 N N . ILE A 1 94 ? 7.075 7.688 -9.217 1.00 89.44 94 ILE A N 1
ATOM 721 C CA . ILE A 1 94 ? 5.774 8.148 -8.718 1.00 89.44 94 ILE A CA 1
ATOM 722 C C . ILE A 1 94 ? 5.253 7.180 -7.651 1.00 89.44 94 ILE A C 1
ATOM 724 O O . ILE A 1 94 ? 4.812 7.619 -6.596 1.00 89.44 94 ILE A O 1
ATOM 728 N N . GLY A 1 95 ? 5.362 5.869 -7.888 1.00 84.25 95 GLY A N 1
ATOM 729 C CA . GLY A 1 95 ? 4.975 4.840 -6.924 1.00 84.25 95 GLY A CA 1
ATOM 730 C C . GLY A 1 95 ? 5.761 4.940 -5.616 1.00 84.25 95 GLY A C 1
ATOM 731 O O . GLY A 1 95 ? 5.165 4.911 -4.551 1.00 84.25 95 GLY A O 1
ATOM 732 N N . ALA A 1 96 ? 7.080 5.142 -5.680 1.00 86.81 96 ALA A N 1
ATOM 733 C CA . ALA A 1 96 ? 7.917 5.304 -4.493 1.00 86.81 96 ALA A CA 1
ATOM 734 C C . ALA A 1 96 ? 7.558 6.568 -3.695 1.00 86.81 96 ALA A C 1
ATOM 736 O O . ALA A 1 96 ? 7.403 6.496 -2.477 1.00 86.81 96 ALA A O 1
ATOM 737 N N . ALA A 1 97 ? 7.373 7.705 -4.373 1.00 91.19 97 ALA A N 1
ATOM 738 C CA . ALA A 1 97 ? 6.924 8.940 -3.730 1.00 91.19 97 ALA A CA 1
ATOM 739 C C . ALA A 1 97 ? 5.535 8.773 -3.089 1.00 91.19 97 ALA A C 1
ATOM 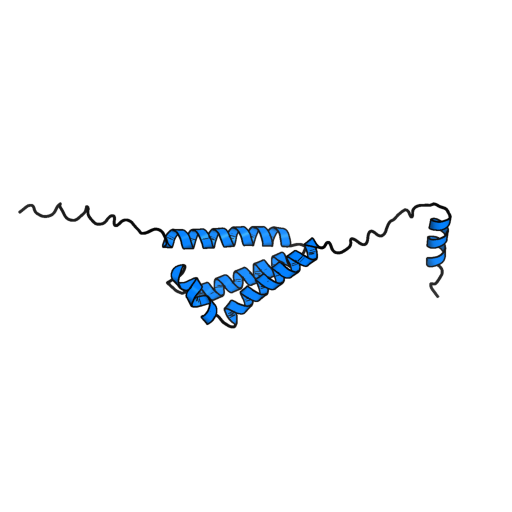741 O O . ALA A 1 97 ? 5.327 9.185 -1.949 1.00 91.19 97 ALA A O 1
ATOM 742 N N . GLY A 1 98 ? 4.611 8.106 -3.788 1.00 89.38 98 GLY A N 1
ATOM 743 C CA . GLY A 1 98 ? 3.283 7.774 -3.276 1.00 89.38 98 GLY A CA 1
ATOM 744 C C . GLY A 1 98 ? 3.336 6.890 -2.030 1.00 89.38 98 GLY A C 1
ATOM 745 O O . GLY A 1 98 ? 2.631 7.164 -1.065 1.00 89.38 98 GLY A O 1
ATOM 746 N N . THR A 1 99 ? 4.218 5.888 -1.998 1.00 87.75 99 THR A N 1
ATOM 747 C CA . THR A 1 99 ? 4.422 5.042 -0.813 1.00 87.75 99 THR A CA 1
ATOM 748 C C . THR A 1 99 ? 4.940 5.839 0.375 1.00 87.75 99 THR A C 1
ATOM 750 O O . THR A 1 99 ? 4.425 5.671 1.477 1.00 87.75 99 THR A O 1
ATOM 753 N N . ILE A 1 100 ? 5.908 6.736 0.173 1.00 93.06 100 ILE A N 1
ATOM 754 C CA . ILE A 1 100 ? 6.416 7.599 1.250 1.00 93.06 100 ILE A CA 1
ATOM 755 C C . ILE A 1 100 ? 5.289 8.479 1.804 1.00 93.06 100 ILE A C 1
ATOM 757 O O . ILE A 1 100 ? 5.092 8.533 3.017 1.00 93.06 100 ILE A O 1
ATOM 761 N N . ALA A 1 101 ? 4.515 9.119 0.924 1.00 93.38 101 ALA A N 1
ATOM 762 C CA . ALA A 1 101 ? 3.383 9.949 1.325 1.00 93.38 101 ALA A CA 1
ATOM 763 C C . ALA A 1 101 ? 2.318 9.142 2.088 1.00 93.38 101 ALA A C 1
ATOM 765 O O . ALA A 1 101 ? 1.809 9.594 3.112 1.00 93.38 101 ALA A O 1
ATOM 766 N N . TYR A 1 102 ? 2.017 7.927 1.626 1.00 91.31 102 TYR A N 1
ATOM 767 C CA . TYR A 1 102 ? 1.052 7.040 2.268 1.00 91.31 102 TYR A CA 1
ATOM 768 C C . TYR A 1 102 ? 1.497 6.603 3.672 1.00 91.31 102 TYR A C 1
ATOM 770 O O . TYR A 1 102 ? 0.712 6.672 4.618 1.00 91.31 102 TYR A O 1
ATOM 778 N N . VAL A 1 103 ? 2.768 6.227 3.842 1.00 89.81 103 VAL A N 1
ATOM 779 C CA . VAL A 1 103 ? 3.329 5.877 5.158 1.00 89.81 103 VAL A CA 1
ATOM 780 C C . VAL A 1 103 ? 3.305 7.081 6.102 1.00 89.81 103 VAL A C 1
ATOM 782 O O . VAL A 1 103 ? 2.917 6.936 7.260 1.00 89.81 103 VAL A O 1
ATOM 785 N N . ALA A 1 104 ? 3.655 8.275 5.616 1.00 91.62 104 ALA A N 1
ATOM 786 C CA . ALA A 1 104 ? 3.591 9.500 6.412 1.00 91.62 104 ALA A CA 1
ATOM 787 C C . ALA A 1 104 ? 2.157 9.811 6.876 1.00 91.62 104 ALA A C 1
ATOM 789 O O . ALA A 1 104 ? 1.942 10.147 8.041 1.00 91.62 104 ALA A O 1
ATOM 790 N N . PHE A 1 105 ? 1.169 9.638 5.993 1.00 90.25 105 PHE A N 1
ATOM 791 C CA . PHE A 1 105 ? -0.246 9.781 6.331 1.00 90.25 105 PHE A CA 1
ATOM 792 C C . PHE A 1 105 ? -0.678 8.804 7.436 1.00 90.25 105 PHE A C 1
ATOM 794 O O . PHE A 1 105 ? -1.278 9.223 8.428 1.00 90.25 105 PHE A O 1
ATOM 801 N N . LEU A 1 106 ? -0.335 7.518 7.306 1.00 87.12 106 LEU A N 1
ATOM 802 C CA . LEU A 1 106 ? -0.650 6.502 8.316 1.00 87.12 106 LEU A CA 1
ATOM 803 C C . LEU A 1 106 ? -0.004 6.819 9.668 1.00 87.12 106 LEU A C 1
ATOM 805 O O . LEU A 1 106 ? -0.671 6.739 10.700 1.00 87.12 106 LEU A O 1
ATOM 809 N N . ALA A 1 107 ? 1.271 7.210 9.664 1.00 86.88 107 ALA A N 1
ATOM 810 C CA . ALA A 1 107 ? 2.003 7.563 10.874 1.00 86.88 107 ALA A CA 1
ATOM 811 C C . ALA A 1 107 ? 1.382 8.776 11.581 1.00 86.88 107 ALA A C 1
ATOM 813 O O . ALA A 1 107 ? 1.164 8.733 12.791 1.00 86.88 107 ALA A O 1
ATOM 814 N N . GLY A 1 108 ? 1.025 9.825 10.832 1.00 87.38 108 GLY A N 1
ATOM 815 C CA . GLY A 1 108 ? 0.340 10.996 11.382 1.00 87.38 108 GLY A CA 1
ATOM 816 C C . GLY A 1 108 ? -1.012 10.641 12.003 1.00 87.38 108 GLY A C 1
ATOM 817 O O . GLY A 1 108 ? -1.326 11.082 13.110 1.00 87.38 108 GLY A O 1
ATOM 818 N N . HIS A 1 109 ? -1.790 9.780 11.341 1.00 85.56 109 HIS A N 1
ATOM 819 C CA . HIS A 1 109 ? -3.083 9.342 11.862 1.00 85.56 109 HIS A CA 1
ATOM 820 C C . HIS A 1 109 ? -2.942 8.460 13.113 1.00 85.56 109 HIS A C 1
ATOM 822 O O . HIS A 1 109 ? -3.754 8.567 14.030 1.00 85.56 109 HIS A O 1
ATOM 828 N N . ALA A 1 110 ? -1.915 7.611 13.185 1.00 83.62 110 ALA A N 1
ATOM 829 C CA . ALA A 1 110 ? -1.616 6.818 14.376 1.00 83.62 110 ALA A CA 1
ATOM 830 C C . ALA A 1 110 ? -1.169 7.700 15.551 1.00 83.62 110 ALA A C 1
ATOM 832 O O . ALA A 1 110 ? -1.680 7.548 16.661 1.00 83.62 110 ALA A O 1
ATOM 833 N N . LEU A 1 111 ? -0.282 8.668 15.304 1.00 84.94 111 LEU A N 1
ATOM 834 C CA . LEU A 1 111 ? 0.231 9.566 16.338 1.00 84.94 111 LEU A CA 1
ATOM 835 C C . LEU A 1 111 ? -0.875 10.440 16.943 1.00 84.94 111 LEU A C 1
ATOM 837 O O . LEU A 1 111 ? -0.976 10.535 18.162 1.00 84.94 111 LEU A O 1
ATOM 841 N N . ALA A 1 112 ? -1.768 10.987 16.114 1.00 82.38 112 ALA A N 1
ATOM 842 C CA . ALA A 1 112 ? -2.914 11.780 16.571 1.00 82.38 112 ALA A CA 1
AT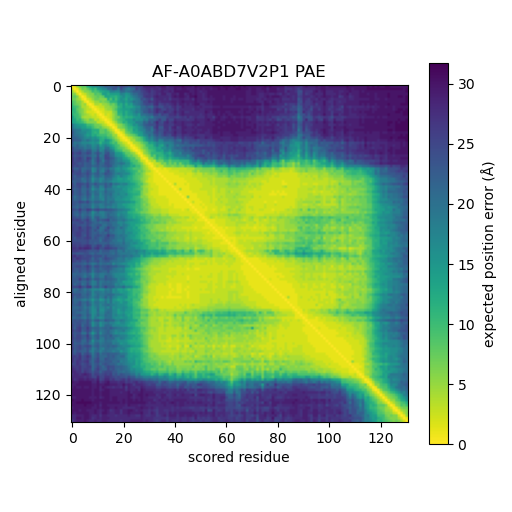OM 843 C C . ALA A 1 112 ? -3.900 10.993 17.459 1.00 82.38 112 ALA A C 1
ATOM 845 O O . ALA A 1 112 ? -4.725 11.579 18.159 1.00 82.38 112 ALA A O 1
ATOM 846 N N . ARG A 1 113 ? -3.858 9.656 17.411 1.00 78.44 113 ARG A N 1
ATOM 847 C CA . ARG A 1 113 ? -4.655 8.771 18.274 1.00 78.44 113 ARG A CA 1
ATOM 848 C C . ARG A 1 113 ? -3.894 8.322 19.515 1.00 78.44 113 ARG A C 1
ATOM 850 O O . ARG A 1 113 ? -4.533 7.970 20.499 1.00 78.44 113 ARG A O 1
ATOM 857 N N . ALA A 1 114 ? -2.565 8.346 19.463 1.00 74.62 114 ALA A N 1
ATOM 858 C CA . ALA A 1 114 ? -1.696 8.016 20.582 1.00 74.62 114 ALA A C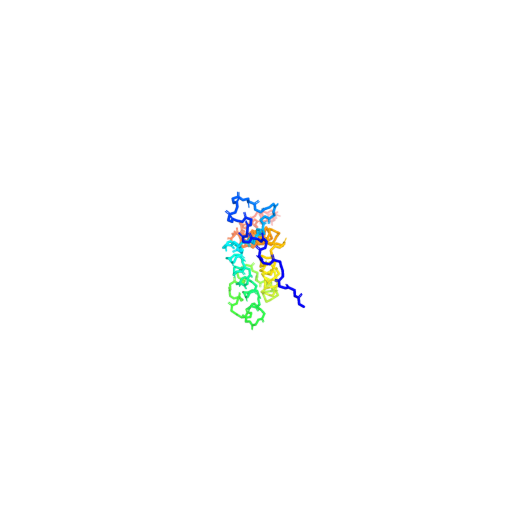A 1
ATOM 859 C C . ALA A 1 114 ? -1.530 9.178 21.572 1.00 74.62 114 ALA A C 1
ATOM 861 O O . ALA A 1 114 ? -1.213 8.923 22.729 1.00 74.62 114 ALA A O 1
ATOM 862 N N . THR A 1 115 ? -1.754 10.433 21.160 1.00 73.88 115 THR A N 1
ATOM 863 C CA . THR A 1 115 ? -1.722 11.586 22.071 1.00 73.88 115 THR A CA 1
ATOM 864 C C . THR A 1 115 ? -2.979 11.617 22.945 1.00 73.88 115 THR A C 1
ATOM 866 O O . THR A 1 115 ? -4.076 11.818 22.407 1.00 73.88 115 THR A O 1
ATOM 869 N N . PRO A 1 116 ? -2.858 11.446 24.276 1.00 63.38 116 PRO A N 1
ATOM 870 C CA . PRO A 1 116 ? -3.973 11.631 25.192 1.00 63.38 116 PRO A CA 1
ATOM 871 C C . PRO A 1 116 ? -4.482 13.062 25.053 1.00 63.38 116 PRO A C 1
ATOM 873 O O . PRO A 1 116 ? -3.702 14.012 25.119 1.00 63.38 116 PRO A O 1
ATOM 876 N N . ARG A 1 117 ? -5.787 13.231 24.836 1.00 63.69 117 ARG A N 1
ATOM 877 C CA . ARG A 1 117 ? -6.387 14.561 24.933 1.00 63.69 117 ARG A CA 1
ATOM 878 C C . ARG A 1 117 ? -6.326 14.963 26.400 1.00 63.69 117 ARG A C 1
ATOM 880 O O . ARG A 1 117 ? -6.918 14.277 27.230 1.00 63.69 117 ARG A O 1
ATOM 887 N N . VAL A 1 118 ? -5.586 16.025 26.706 1.00 64.81 118 VAL A N 1
ATOM 888 C CA . VAL A 1 118 ? -5.683 16.691 28.007 1.00 64.81 118 VAL A CA 1
ATOM 889 C C . VAL A 1 118 ? -7.144 17.144 28.151 1.00 64.81 118 VAL A C 1
ATOM 891 O O . VAL A 1 118 ? -7.648 17.779 27.222 1.00 64.81 118 VAL A O 1
ATOM 894 N N . PRO A 1 119 ? -7.866 16.754 29.217 1.00 65.12 119 PRO A N 1
ATOM 895 C CA . PRO A 1 119 ? -9.250 17.165 29.402 1.00 65.12 119 PRO A CA 1
ATOM 896 C C . PRO A 1 119 ? -9.304 18.671 29.694 1.00 65.12 119 PRO A C 1
ATOM 898 O O . PRO A 1 119 ? -9.043 19.103 30.809 1.00 65.12 119 PRO A O 1
ATOM 901 N N . GLU A 1 120 ? -9.649 19.464 28.686 1.00 64.81 120 GLU A N 1
ATOM 902 C CA . GLU A 1 120 ? -9.990 20.895 28.774 1.00 64.81 120 GLU A CA 1
ATOM 903 C C . GLU A 1 120 ? -11.457 21.082 29.224 1.00 64.81 120 GLU A C 1
ATOM 905 O O . GLU A 1 120 ? -12.197 21.885 28.668 1.00 64.81 120 GLU A O 1
ATOM 910 N N . ASP A 1 121 ? -11.920 20.289 30.196 1.00 60.66 121 ASP A N 1
ATOM 911 C CA . ASP A 1 121 ? -13.325 20.305 30.644 1.00 60.66 121 ASP A CA 1
ATOM 912 C C . ASP A 1 121 ? -13.485 20.629 32.145 1.00 60.66 121 ASP A C 1
ATOM 914 O O . ASP A 1 121 ? -14.597 20.606 32.665 1.00 60.66 121 ASP A O 1
ATOM 918 N N . SER A 1 122 ? -12.410 20.985 32.861 1.00 56.66 122 SER A N 1
ATOM 919 C CA . SER A 1 122 ? -12.475 21.322 34.297 1.00 56.66 122 SER A CA 1
ATOM 920 C C . SER A 1 122 ? -12.669 22.812 34.625 1.00 56.66 122 SER A C 1
ATOM 922 O O . SER A 1 122 ? -12.821 23.139 35.797 1.00 56.66 122 SER A O 1
ATOM 924 N N . GLU A 1 123 ? -12.718 23.719 33.641 1.00 57.03 123 GLU A N 1
ATOM 925 C CA . GLU A 1 123 ? -12.851 25.175 33.886 1.00 57.03 123 GLU A CA 1
ATOM 926 C C . GLU A 1 123 ? -14.264 25.759 33.681 1.00 57.03 123 GLU A C 1
ATOM 928 O O . GLU A 1 123 ? -14.464 26.949 33.897 1.00 57.03 123 GLU A O 1
ATOM 933 N N . ARG A 1 124 ? -15.281 24.958 33.324 1.00 58.81 124 ARG A N 1
ATOM 934 C CA . ARG A 1 124 ? -16.665 25.459 33.122 1.00 58.81 124 ARG A CA 1
ATOM 935 C C . ARG A 1 124 ? -17.645 25.223 34.276 1.00 58.81 124 ARG A C 1
ATOM 937 O O . ARG A 1 124 ? -18.819 25.530 34.120 1.00 58.81 124 ARG A O 1
ATOM 944 N N . THR A 1 125 ? -17.209 24.680 35.413 1.00 59.75 125 THR A N 1
ATOM 945 C CA . THR A 1 125 ? -18.137 24.247 36.482 1.00 59.75 125 THR A CA 1
ATOM 946 C C . THR A 1 125 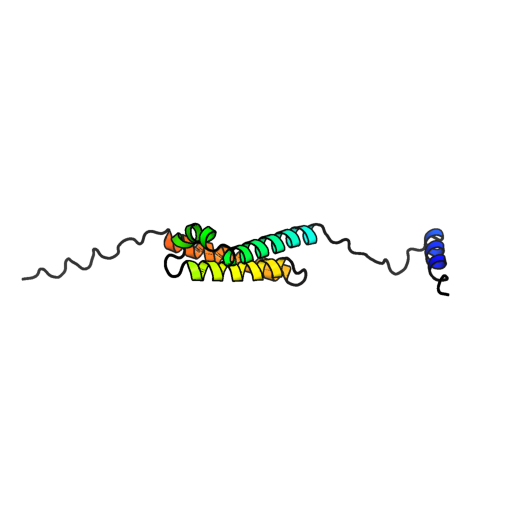? -18.142 25.108 37.751 1.00 59.75 125 THR A C 1
ATOM 948 O O . THR A 1 125 ? -18.832 24.745 38.697 1.00 59.75 125 THR A O 1
ATOM 951 N N . ASN A 1 126 ? -17.425 26.236 37.796 1.00 60.28 126 ASN A N 1
ATOM 952 C CA . ASN A 1 126 ? -17.321 27.053 39.018 1.00 60.28 126 ASN A CA 1
ATOM 953 C C . ASN A 1 126 ? -17.999 28.434 38.938 1.00 60.28 126 ASN A C 1
ATOM 955 O O . ASN A 1 126 ? -17.743 29.262 39.805 1.00 60.28 126 ASN A O 1
ATOM 959 N N . ASP A 1 127 ? -18.860 28.684 37.947 1.00 63.72 127 ASP A N 1
ATOM 960 C CA . ASP A 1 127 ? -19.513 29.997 37.761 1.00 63.72 127 ASP A CA 1
ATOM 961 C C . ASP A 1 127 ? -21.035 29.983 38.019 1.00 63.72 127 ASP A C 1
ATOM 963 O O . ASP A 1 127 ? -21.738 30.899 37.613 1.00 63.72 127 ASP A O 1
ATOM 967 N N . ASP A 1 128 ? -21.563 28.948 38.690 1.00 60.16 128 ASP A N 1
ATOM 968 C CA . ASP A 1 128 ? -23.014 28.800 38.933 1.00 60.16 128 ASP A CA 1
ATOM 969 C C . ASP A 1 128 ? -23.371 28.416 40.381 1.00 60.16 128 ASP A C 1
ATOM 971 O O . ASP A 1 128 ? -24.270 27.626 40.649 1.00 60.16 128 ASP A O 1
ATOM 975 N N . THR A 1 129 ? -22.653 28.975 41.355 1.00 61.56 129 THR A N 1
ATOM 976 C CA . THR A 1 129 ? -23.148 29.042 42.741 1.00 61.56 129 THR A CA 1
ATOM 977 C C . THR A 1 129 ? -23.009 30.460 43.266 1.00 61.56 129 THR A C 1
ATOM 979 O O . THR A 1 129 ? -22.255 30.737 44.198 1.00 61.56 129 THR A O 1
ATOM 982 N N . GLY A 1 130 ? -23.716 31.372 42.610 1.00 66.25 130 GLY A N 1
ATOM 983 C CA . GLY A 1 130 ? -24.302 32.515 43.283 1.00 66.25 130 GLY A CA 1
ATOM 984 C C . GLY A 1 130 ? -25.791 32.244 43.408 1.00 66.25 130 GLY A C 1
ATOM 985 O O . GLY A 1 130 ? -26.464 32.350 42.397 1.00 66.25 130 GLY A O 1
ATOM 986 N N . GLU A 1 131 ? -26.243 31.837 44.595 1.00 50.78 131 GLU A N 1
ATOM 987 C CA . GLU A 1 131 ? -27.507 32.195 45.274 1.00 50.78 131 GLU A CA 1
ATOM 988 C C . GLU A 1 131 ? -27.461 31.655 46.713 1.00 50.78 131 GLU A C 1
ATOM 990 O O . GLU A 1 131 ? -27.046 30.486 46.904 1.00 50.78 131 GLU A O 1
#

Foldseek 3Di:
DPPPPPVVVVVCVVVVHDPPDPPPPPDCDVVLVVLLVVLVVLLVQLVCCVVP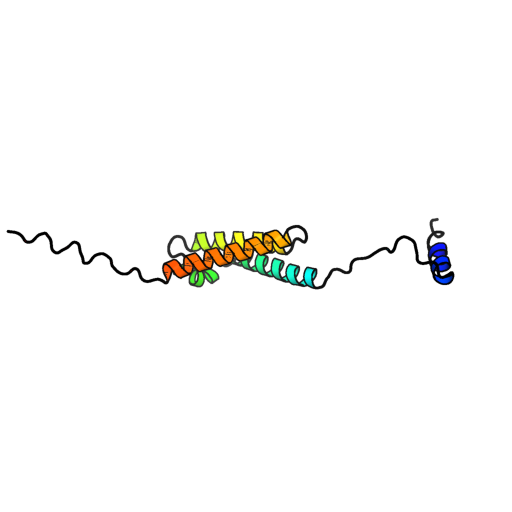VVVCLVVQCLLPVPPSNVVSNVSSVQSNVLSVLCNDPVRNVVSVVSVVVVVVVSVVSNVVSVDDPDPPPPPPPPPPPDD

Radius of gyration: 29.08 Å; Cα contacts (8 Å, |Δi|>4): 95; chains: 1; bounding box: 68×50×94 Å

Secondary structure (DSSP, 8-state):
---SHHHHHHHHHHTT---SS--------HHHHHHHHHHHHHHHHHHHHHH-HHHHHHHHTTT--SSHHHHHHHHHHHHHHHHHHHHSTTTHHHHHHHHHHHHHHHHHHHHHHHSPPP-TTSSSSSS----

pLDDT: mean 78.27, std 14.3, range [41.16, 94.94]

Organism: NCBI:txid175628

Nearest PDB structures (foldseek):
  7a0g-assembly1_GGG  TM=2.922E-01  e=8.340E+00  Serratia marcescens